Protein AF-A0A2X2W2I9-F1 (afdb_monomer)

Secondary structure (DSSP, 8-state):
-GGGGT--EEE-TTS---SHHHHHHHHHTTEEEEPPPTTS-HHHHHHHHHHHHHTT-TT--

pLDDT: mean 77.05, std 10.22, range [52.78, 89.38]

Organism: Citrobacter koseri (NCBI:txid545)

Structure (mmCIF, N/CA/C/O backbone):
data_AF-A0A2X2W2I9-F1
#
_entry.id   AF-A0A2X2W2I9-F1
#
loop_
_atom_site.group_PDB
_atom_site.id
_atom_site.type_symbol
_atom_site.label_atom_id
_atom_site.label_alt_id
_atom_site.label_comp_id
_atom_site.label_asym_id
_atom_site.label_entity_id
_atom_site.label_seq_id
_atom_site.pdbx_PDB_ins_code
_atom_site.Cartn_x
_atom_site.Cartn_y
_atom_site.Cartn_z
_atom_site.occupancy
_atom_site.B_iso_or_equiv
_atom_site.auth_seq_id
_atom_site.auth_comp_id
_atom_site.auth_asym_id
_atom_site.auth_atom_id
_atom_site.pdbx_PDB_model_num
ATOM 1 N N . MET A 1 1 ? -13.911 15.501 6.472 1.00 56.59 1 MET A N 1
ATOM 2 C CA . MET A 1 1 ? -13.563 14.593 5.344 1.00 56.59 1 MET A CA 1
ATOM 3 C C . MET A 1 1 ? -13.938 13.146 5.687 1.00 56.59 1 MET A C 1
ATOM 5 O O . MET A 1 1 ? -14.018 12.837 6.866 1.00 56.59 1 MET A O 1
ATOM 9 N N . CYS A 1 2 ? -14.204 12.252 4.719 1.00 58.84 2 CYS A N 1
ATOM 10 C CA . CYS A 1 2 ? -14.682 10.874 4.988 1.00 58.84 2 CYS A CA 1
ATOM 11 C C . CYS A 1 2 ? -13.775 10.063 5.937 1.00 58.84 2 CYS A C 1
ATOM 13 O O . CYS A 1 2 ? -14.292 9.340 6.787 1.00 58.84 2 CYS A O 1
ATOM 15 N N . ALA A 1 3 ? -12.454 10.272 5.866 1.00 60.25 3 ALA A N 1
ATOM 16 C CA . ALA A 1 3 ? -11.473 9.687 6.784 1.00 60.25 3 ALA A CA 1
ATOM 17 C C . ALA A 1 3 ? -11.710 10.071 8.261 1.00 60.25 3 ALA A C 1
ATOM 19 O O . ALA A 1 3 ? -11.564 9.242 9.153 1.00 60.25 3 ALA A O 1
ATOM 20 N N . GLU A 1 4 ? -12.157 11.300 8.537 1.00 60.59 4 GLU A N 1
ATOM 21 C CA . GLU A 1 4 ? -12.458 11.763 9.904 1.00 60.59 4 GLU A CA 1
ATOM 22 C C . GLU A 1 4 ? -13.748 11.147 10.461 1.00 60.59 4 GLU A C 1
ATOM 24 O O . GLU A 1 4 ? -13.953 11.113 11.671 1.00 60.59 4 GLU A 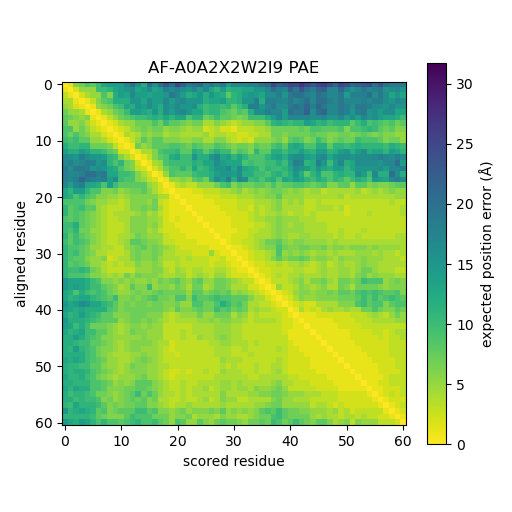O 1
ATOM 29 N N . ARG A 1 5 ? -14.626 10.647 9.583 1.00 60.72 5 ARG A N 1
ATOM 30 C CA . ARG A 1 5 ? -15.907 10.032 9.957 1.00 60.72 5 ARG A CA 1
ATOM 31 C C . ARG A 1 5 ? -15.852 8.501 10.010 1.00 60.72 5 ARG A C 1
ATOM 33 O O . ARG A 1 5 ? -16.890 7.892 10.244 1.00 60.72 5 ARG A O 1
ATOM 40 N N . LYS A 1 6 ? -14.676 7.883 9.800 1.00 61.69 6 LYS A N 1
ATOM 41 C CA . LYS A 1 6 ? -14.485 6.418 9.696 1.00 61.69 6 LYS A CA 1
ATOM 42 C C . LYS A 1 6 ? -15.445 5.748 8.701 1.00 61.69 6 LYS A C 1
ATOM 44 O O . LYS A 1 6 ? -15.846 4.602 8.893 1.00 61.69 6 LYS A O 1
ATOM 49 N N . LEU A 1 7 ? -15.862 6.476 7.669 1.00 67.56 7 LEU A N 1
ATOM 50 C CA . LEU A 1 7 ? -16.771 5.938 6.665 1.00 67.56 7 LEU A CA 1
ATOM 51 C C . LEU A 1 7 ? -15.962 5.229 5.580 1.00 67.56 7 LEU A C 1
ATOM 53 O O . LEU A 1 7 ? -14.911 5.752 5.203 1.00 67.56 7 LEU A O 1
ATOM 57 N N . PRO A 1 8 ? -16.448 4.089 5.056 1.00 73.00 8 PRO A N 1
ATOM 58 C CA . PRO A 1 8 ? -15.789 3.409 3.956 1.00 73.00 8 PRO A CA 1
ATOM 59 C C . PRO A 1 8 ? -15.653 4.366 2.771 1.00 73.00 8 PRO A C 1
ATOM 61 O O . PRO A 1 8 ? -16.638 4.968 2.336 1.00 73.00 8 PRO A O 1
ATOM 64 N N . PHE A 1 9 ? -14.436 4.535 2.257 1.00 79.12 9 PHE A N 1
ATOM 65 C CA . PHE A 1 9 ? -14.184 5.406 1.112 1.00 79.12 9 PHE A CA 1
ATOM 66 C C . PHE A 1 9 ? -13.283 4.740 0.074 1.00 79.12 9 PHE A C 1
ATOM 68 O O . PHE A 1 9 ? -12.500 3.838 0.370 1.00 79.12 9 PHE A O 1
ATOM 75 N N . VAL A 1 10 ? -13.409 5.192 -1.170 1.00 78.88 10 VAL A N 1
ATOM 76 C CA . VAL A 1 10 ? -12.577 4.736 -2.285 1.00 78.88 10 VAL A CA 1
ATOM 77 C C . VAL A 1 10 ? -11.480 5.765 -2.511 1.00 78.88 10 VAL A C 1
ATOM 79 O O . VAL A 1 10 ? -11.769 6.946 -2.719 1.00 78.88 10 VAL A O 1
ATOM 82 N N . ALA A 1 11 ? -10.224 5.328 -2.482 1.00 76.06 11 ALA A N 1
ATOM 83 C CA . ALA A 1 11 ? -9.110 6.159 -2.908 1.00 76.06 11 ALA A CA 1
ATOM 84 C C . ALA A 1 11 ? -9.101 6.205 -4.442 1.00 76.06 11 ALA A C 1
ATOM 86 O O . ALA A 1 11 ? -8.675 5.259 -5.106 1.00 76.06 11 ALA A O 1
ATOM 87 N N . GLY A 1 12 ? -9.663 7.280 -4.998 1.00 66.75 12 GLY A N 1
ATOM 88 C CA . GLY A 1 12 ? -9.716 7.505 -6.441 1.00 66.75 12 GLY A CA 1
ATOM 89 C C . GLY A 1 12 ? -8.357 7.870 -7.043 1.00 66.75 12 GLY A C 1
ATOM 90 O O . GLY A 1 12 ? -7.398 8.145 -6.331 1.00 66.75 12 GLY A O 1
ATOM 91 N N . HIS A 1 13 ? -8.314 7.963 -8.369 1.00 57.62 13 HIS A N 1
ATOM 92 C CA . HIS A 1 13 ? -7.128 8.289 -9.180 1.00 57.62 13 HIS A CA 1
ATOM 93 C C . HIS A 1 13 ? -6.438 9.614 -8.798 1.00 57.62 13 HIS A C 1
ATOM 95 O O . HIS A 1 13 ? -5.250 9.766 -9.032 1.00 57.62 13 HIS A O 1
ATOM 101 N N . ALA A 1 14 ? -7.155 10.560 -8.177 1.00 52.78 14 ALA A N 1
ATOM 102 C CA . A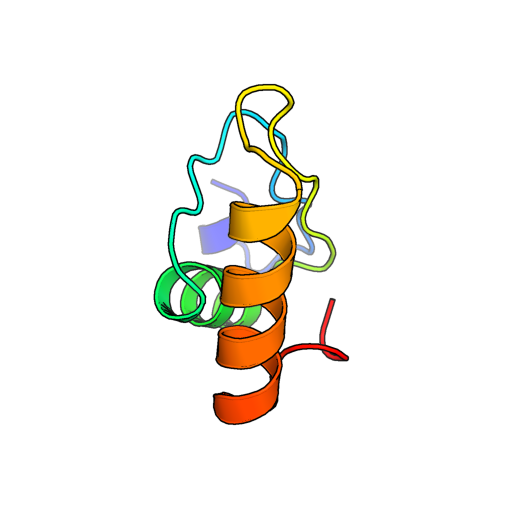LA A 1 14 ? -6.575 11.823 -7.704 1.00 52.78 14 ALA A CA 1
ATOM 103 C C . ALA A 1 14 ? -5.756 11.677 -6.403 1.00 52.78 14 ALA A C 1
ATOM 105 O O . ALA A 1 14 ? -4.980 12.566 -6.051 1.00 52.78 14 ALA A O 1
ATOM 106 N N . LEU A 1 15 ? -5.930 10.571 -5.668 1.00 59.00 15 LEU A N 1
ATOM 107 C CA . LEU A 1 15 ? -5.083 10.225 -4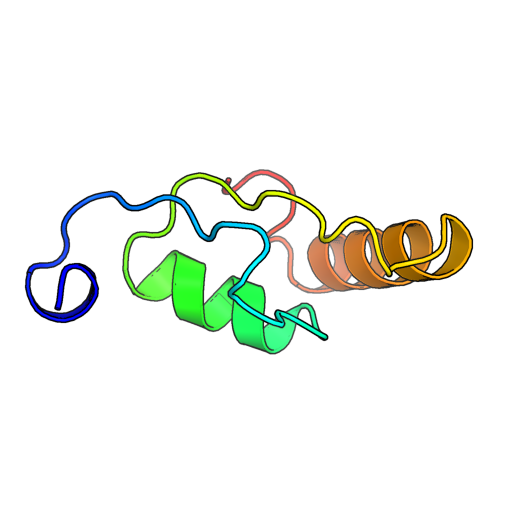.533 1.00 59.00 15 LEU A CA 1
ATOM 108 C C . LEU A 1 15 ? -3.821 9.568 -5.079 1.00 59.00 15 LEU A C 1
ATOM 110 O O . LEU A 1 15 ? -3.763 8.358 -5.286 1.00 59.00 15 LEU A O 1
ATOM 114 N N . ASN A 1 16 ? -2.814 10.408 -5.279 1.00 57.09 16 ASN A N 1
ATOM 115 C CA . ASN A 1 16 ? -1.433 10.079 -5.601 1.00 57.09 16 ASN A CA 1
ATOM 116 C C . ASN A 1 16 ? -0.783 9.187 -4.521 1.00 57.09 16 ASN A C 1
ATOM 118 O O . ASN A 1 16 ? 0.074 9.597 -3.738 1.00 57.09 16 ASN A O 1
ATOM 122 N N . CYS A 1 17 ? -1.249 7.944 -4.423 1.00 58.16 17 CYS A N 1
ATOM 123 C CA . CYS A 1 17 ? -0.753 6.944 -3.492 1.00 58.16 17 CYS A CA 1
ATOM 124 C C . CYS A 1 17 ? 0.476 6.295 -4.110 1.00 58.16 17 CYS A C 1
ATOM 126 O O . CYS A 1 17 ? 0.368 5.279 -4.785 1.00 58.16 17 CYS A O 1
ATOM 128 N N . TYR A 1 18 ? 1.639 6.902 -3.889 1.00 63.78 18 TYR A N 1
ATOM 129 C CA . TYR A 1 18 ? 2.891 6.474 -4.512 1.00 63.78 18 TYR A CA 1
ATOM 130 C C . TYR A 1 18 ? 3.685 5.423 -3.718 1.00 63.78 18 TYR A C 1
ATOM 132 O O . TYR A 1 18 ? 4.836 5.145 -4.045 1.00 63.78 18 TYR A O 1
ATOM 140 N N . ASN A 1 19 ? 3.130 4.860 -2.646 1.00 71.75 19 ASN A N 1
ATOM 141 C CA . ASN A 1 19 ? 3.792 3.790 -1.904 1.00 71.75 19 ASN A CA 1
ATOM 142 C C . ASN A 1 19 ? 2.791 2.970 -1.079 1.00 71.75 19 ASN A C 1
ATOM 144 O O . ASN A 1 19 ? 1.704 3.438 -0.720 1.00 71.75 19 ASN A O 1
ATOM 148 N N . ALA A 1 20 ? 3.182 1.741 -0.745 1.00 78.25 20 ALA A N 1
ATOM 149 C CA . ALA A 1 20 ? 2.347 0.825 0.027 1.00 78.25 20 ALA A CA 1
ATOM 150 C C . ALA A 1 20 ? 2.134 1.295 1.483 1.00 78.25 20 ALA A C 1
ATOM 152 O O . ALA A 1 20 ? 1.145 0.940 2.124 1.00 78.25 20 ALA A O 1
ATOM 153 N N . VAL A 1 21 ? 3.010 2.163 2.004 1.00 82.44 21 VAL A N 1
ATOM 154 C CA . VAL A 1 21 ? 2.873 2.762 3.342 1.00 82.44 21 VAL A CA 1
ATOM 155 C C . VAL A 1 21 ? 1.673 3.714 3.411 1.00 82.44 21 VAL A C 1
ATOM 157 O O . VAL A 1 21 ? 0.921 3.675 4.388 1.00 82.44 21 VAL A O 1
ATOM 160 N N . THR A 1 22 ? 1.449 4.520 2.373 1.00 82.81 22 THR A N 1
ATOM 161 C CA . THR A 1 22 ? 0.285 5.403 2.248 1.00 82.81 22 THR A CA 1
ATOM 162 C C . THR A 1 22 ? -0.992 4.586 2.106 1.00 82.81 22 THR A C 1
ATOM 164 O O . THR A 1 22 ? -1.966 4.877 2.796 1.00 82.81 22 THR A O 1
ATOM 167 N N . LEU A 1 23 ? -0.985 3.508 1.310 1.00 81.12 23 LEU A N 1
ATOM 168 C CA . LEU A 1 23 ? -2.133 2.595 1.222 1.00 81.12 23 LEU A CA 1
ATOM 169 C C . LEU A 1 23 ? -2.468 1.966 2.577 1.00 81.12 23 LEU A C 1
ATOM 171 O O . LEU A 1 23 ? -3.630 1.945 2.972 1.00 81.12 23 LEU A O 1
ATOM 175 N N . ARG A 1 24 ? -1.457 1.552 3.349 1.00 83.50 24 ARG A N 1
ATOM 176 C CA . ARG A 1 24 ? -1.646 1.061 4.723 1.00 83.50 24 ARG A CA 1
ATOM 177 C C . ARG A 1 24 ? -2.276 2.109 5.641 1.00 83.50 24 ARG A C 1
ATOM 179 O O . ARG A 1 24 ? -3.077 1.765 6.508 1.00 83.50 24 ARG A O 1
ATOM 186 N N . LEU A 1 25 ? -1.901 3.379 5.495 1.00 83.19 25 LEU A N 1
ATOM 187 C CA . LEU A 1 25 ? -2.488 4.464 6.280 1.00 83.19 25 LEU A CA 1
ATOM 188 C C . LEU A 1 25 ? -3.952 4.705 5.888 1.00 83.19 25 LEU A C 1
ATOM 190 O O . LEU A 1 25 ? -4.795 4.850 6.768 1.00 83.19 25 LEU A O 1
ATOM 194 N N . LEU A 1 26 ? -4.261 4.695 4.591 1.00 81.56 26 LEU A N 1
ATOM 195 C CA . LEU A 1 26 ? -5.623 4.860 4.082 1.00 81.56 26 LEU A CA 1
ATOM 196 C C . LEU A 1 26 ? -6.528 3.693 4.487 1.00 81.56 26 LEU A C 1
ATOM 198 O O . LEU A 1 26 ? -7.655 3.923 4.919 1.00 81.56 26 LEU A O 1
ATOM 202 N N . LEU A 1 27 ? -6.020 2.459 4.451 1.00 81.44 27 LEU A N 1
ATOM 203 C CA . LEU A 1 27 ? -6.696 1.278 4.996 1.00 81.44 27 LEU A CA 1
ATOM 204 C C . LEU A 1 27 ? -7.093 1.478 6.459 1.00 81.44 27 LEU A C 1
ATOM 206 O O . LEU A 1 27 ? -8.253 1.298 6.821 1.00 81.44 27 LEU A O 1
ATOM 210 N N . LYS A 1 28 ? -6.157 1.947 7.295 1.00 82.12 28 LYS A N 1
ATOM 211 C CA . LYS A 1 28 ? -6.441 2.269 8.705 1.00 82.12 28 LYS A CA 1
ATOM 212 C C . LYS A 1 28 ? -7.496 3.367 8.874 1.00 82.12 28 LYS A C 1
ATOM 214 O O . LYS A 1 28 ? -8.134 3.428 9.921 1.00 82.12 28 LYS A O 1
ATOM 219 N N . GLN A 1 29 ? -7.671 4.230 7.876 1.00 80.50 29 GLN A N 1
ATOM 220 C CA . GLN A 1 29 ? -8.670 5.300 7.877 1.00 80.50 29 GLN A CA 1
ATOM 221 C C . GLN A 1 29 ? -10.036 4.862 7.318 1.00 80.50 29 GLN A C 1
ATOM 223 O O . GLN A 1 29 ? -10.976 5.655 7.361 1.00 80.50 29 GLN A O 1
ATOM 228 N N . GLY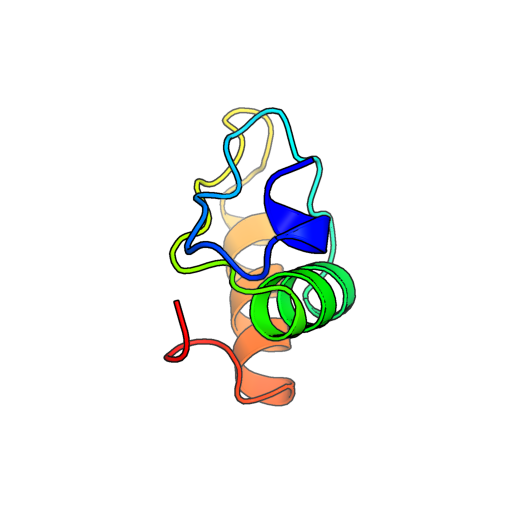 A 1 30 ? -10.175 3.622 6.833 1.00 81.62 30 GLY A N 1
ATOM 229 C CA . GLY A 1 30 ? -11.423 3.097 6.269 1.00 81.62 30 GLY A CA 1
ATOM 230 C C . GLY A 1 30 ? -11.466 3.068 4.740 1.00 81.62 30 GLY A C 1
ATOM 231 O O . GLY A 1 30 ? -12.549 3.032 4.160 1.00 81.62 30 GLY A O 1
ATOM 232 N N . MET A 1 31 ? -10.321 3.095 4.056 1.00 85.69 31 MET A N 1
ATOM 233 C CA . MET A 1 31 ? -10.289 2.838 2.617 1.00 85.69 31 MET A CA 1
ATOM 234 C C . MET A 1 31 ? -10.717 1.395 2.334 1.00 85.69 31 MET A C 1
ATOM 236 O O . MET A 1 31 ? -10.185 0.470 2.937 1.00 85.69 31 MET A O 1
ATOM 240 N N . VAL A 1 32 ? -11.644 1.211 1.396 1.00 83.31 32 VAL A N 1
ATOM 241 C CA . VAL A 1 32 ? -12.149 -0.118 0.995 1.00 83.31 32 VAL A CA 1
ATOM 242 C C . VAL A 1 32 ? -11.755 -0.514 -0.420 1.00 83.31 32 VAL A C 1
ATOM 244 O O . VAL A 1 32 ? -12.018 -1.635 -0.829 1.00 83.31 32 VAL A O 1
ATOM 247 N N . ARG A 1 33 ? -11.202 0.426 -1.193 1.00 83.56 33 ARG A N 1
ATOM 248 C CA . ARG A 1 33 ? -10.752 0.196 -2.564 1.00 83.56 33 ARG A CA 1
ATOM 249 C C . ARG A 1 33 ? -9.757 1.267 -2.976 1.00 83.56 33 ARG A C 1
ATOM 251 O O . ARG A 1 33 ? -9.967 2.450 -2.693 1.00 83.56 33 ARG A O 1
ATOM 258 N N . TRP A 1 34 ? -8.733 0.857 -3.711 1.00 82.75 34 TRP A N 1
ATOM 259 C CA . TRP A 1 34 ? -7.807 1.753 -4.395 1.00 82.75 34 TRP A CA 1
ATOM 260 C C . TRP A 1 34 ? -7.970 1.628 -5.913 1.00 82.75 34 TRP A C 1
ATOM 262 O O . TRP A 1 34 ? -8.005 0.523 -6.456 1.00 82.75 34 TRP A O 1
ATOM 272 N N . CYS A 1 35 ? -8.091 2.765 -6.597 1.00 80.50 35 CYS A N 1
ATOM 273 C CA . CYS A 1 35 ? -8.103 2.834 -8.054 1.00 80.50 35 CYS A CA 1
ATOM 274 C C . CYS A 1 35 ? -6.742 3.325 -8.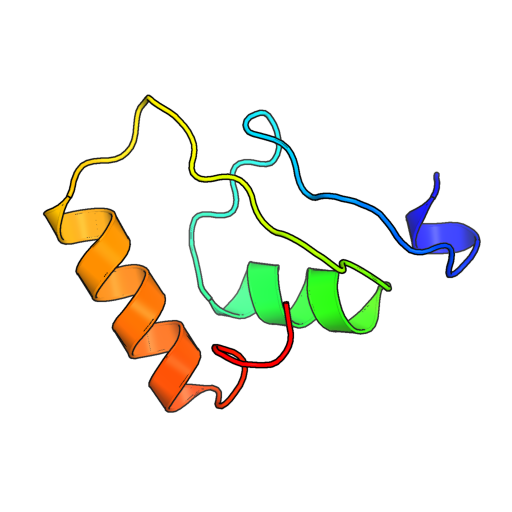551 1.00 80.50 35 CYS A C 1
ATOM 276 O O . CYS A 1 35 ? -6.325 4.433 -8.214 1.00 80.50 35 CYS A O 1
ATOM 278 N N . MET A 1 36 ? -6.078 2.515 -9.378 1.00 77.06 36 MET A N 1
ATOM 279 C CA . MET A 1 36 ? -4.783 2.857 -9.964 1.00 77.06 36 MET A CA 1
ATOM 280 C C . MET A 1 36 ? -4.882 4.138 -10.822 1.00 77.06 36 MET A C 1
ATOM 282 O O . MET A 1 36 ? -5.755 4.207 -11.693 1.00 77.06 36 MET A O 1
ATOM 286 N N . PRO A 1 37 ? -4.001 5.132 -10.606 1.00 74.88 37 PRO A N 1
ATOM 287 C CA . PRO A 1 37 ? -3.879 6.299 -11.477 1.00 74.88 37 PRO A CA 1
ATOM 288 C C . PRO A 1 37 ? -3.429 5.922 -12.896 1.00 74.88 37 PRO A C 1
ATOM 290 O O . PRO A 1 37 ? -2.593 5.034 -13.079 1.00 74.88 37 PRO A O 1
ATOM 293 N N . VAL A 1 38 ? -3.982 6.599 -13.905 1.00 75.00 38 VAL A N 1
ATOM 294 C CA . VAL A 1 38 ? -3.747 6.299 -15.334 1.00 75.00 38 VAL A CA 1
ATOM 295 C C . VAL A 1 38 ? -2.344 6.695 -15.800 1.00 75.00 38 VAL A C 1
ATOM 297 O O . VAL A 1 38 ? -1.870 6.218 -16.826 1.00 75.00 38 VAL A O 1
ATOM 300 N N . GLU A 1 39 ? -1.673 7.546 -15.029 1.00 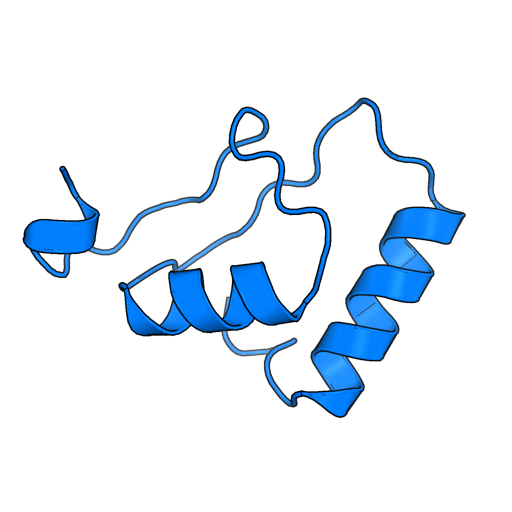76.12 39 GLU A N 1
ATOM 301 C CA . GLU A 1 39 ? -0.303 8.005 -15.239 1.00 76.12 39 GLU A CA 1
ATOM 302 C C . GLU A 1 39 ? 0.776 7.010 -14.773 1.00 76.12 39 GLU A C 1
ATOM 304 O O . GLU A 1 39 ? 1.961 7.241 -15.018 1.00 76.12 39 GLU A O 1
ATOM 309 N N . LEU A 1 40 ? 0.409 5.911 -14.100 1.00 77.19 40 LEU A N 1
ATOM 310 C CA . LEU A 1 40 ? 1.370 4.939 -13.570 1.00 77.19 40 LEU A CA 1
ATOM 311 C C . LEU A 1 40 ? 1.618 3.784 -14.546 1.00 77.19 40 LEU A C 1
ATOM 313 O O . LEU A 1 40 ? 0.702 3.247 -15.167 1.00 77.19 40 LEU A O 1
ATOM 317 N N . SER A 1 41 ? 2.881 3.368 -14.660 1.00 83.69 41 SER A N 1
ATOM 318 C CA . SER A 1 41 ? 3.271 2.247 -15.517 1.00 83.69 41 SER A CA 1
ATOM 319 C C . SER A 1 41 ? 2.914 0.890 -14.898 1.00 83.69 41 SER A C 1
ATOM 321 O O . SER A 1 41 ? 2.733 0.748 -13.685 1.00 83.69 41 SER A O 1
ATOM 323 N N . ARG A 1 42 ? 2.865 -0.150 -15.740 1.00 82.50 42 ARG A N 1
ATOM 324 C CA . ARG A 1 42 ? 2.684 -1.544 -15.302 1.00 82.50 42 ARG A CA 1
ATOM 325 C C . ARG A 1 42 ? 3.746 -1.964 -14.284 1.00 82.50 42 ARG A C 1
ATOM 327 O O . ARG A 1 42 ? 3.402 -2.572 -13.276 1.00 82.50 42 ARG A O 1
ATOM 334 N N . ASP A 1 43 ? 5.013 -1.649 -14.539 1.00 86.25 43 ASP A N 1
ATOM 335 C CA . ASP A 1 43 ? 6.124 -2.042 -13.662 1.00 86.25 43 ASP A CA 1
ATOM 336 C C . ASP A 1 43 ? 6.007 -1.393 -12.285 1.00 86.25 43 ASP A C 1
ATOM 338 O O . ASP A 1 43 ? 6.272 -2.018 -11.257 1.00 86.25 43 ASP A O 1
ATOM 342 N N . TRP A 1 44 ? 5.529 -0.148 -12.262 1.00 84.75 44 TRP A N 1
ATOM 343 C CA . TRP A 1 44 ? 5.255 0.560 -11.028 1.00 84.75 44 TRP A CA 1
ATOM 344 C C . TRP A 1 44 ? 4.143 -0.124 -10.224 1.00 84.75 44 TRP A C 1
ATOM 346 O O . TRP A 1 44 ? 4.307 -0.349 -9.025 1.00 84.75 44 TRP A O 1
ATOM 356 N N . LEU A 1 45 ? 3.049 -0.532 -10.883 1.00 84.94 45 LEU A N 1
ATOM 357 C CA . LEU A 1 45 ? 1.977 -1.297 -10.238 1.00 84.94 45 LEU A CA 1
ATOM 358 C C . LEU A 1 45 ? 2.504 -2.603 -9.636 1.00 84.94 45 LEU A C 1
ATOM 360 O O . LEU A 1 45 ? 2.172 -2.923 -8.499 1.00 84.94 45 LEU A O 1
ATOM 364 N N . VAL A 1 46 ? 3.321 -3.352 -10.377 1.00 87.12 46 VAL A N 1
ATOM 365 C CA . VAL A 1 46 ? 3.890 -4.618 -9.890 1.00 87.12 46 VAL A CA 1
ATOM 366 C C . VAL A 1 46 ? 4.748 -4.381 -8.647 1.00 87.12 46 VAL A C 1
ATOM 368 O O . VAL A 1 46 ? 4.584 -5.084 -7.653 1.00 87.12 46 VAL A O 1
ATOM 371 N N . ASN A 1 47 ? 5.603 -3.356 -8.662 1.00 87.50 47 ASN A N 1
ATOM 372 C CA . ASN A 1 47 ? 6.422 -2.999 -7.505 1.00 87.50 47 ASN A CA 1
ATOM 373 C C . ASN A 1 47 ? 5.558 -2.601 -6.293 1.00 87.50 47 ASN A C 1
ATOM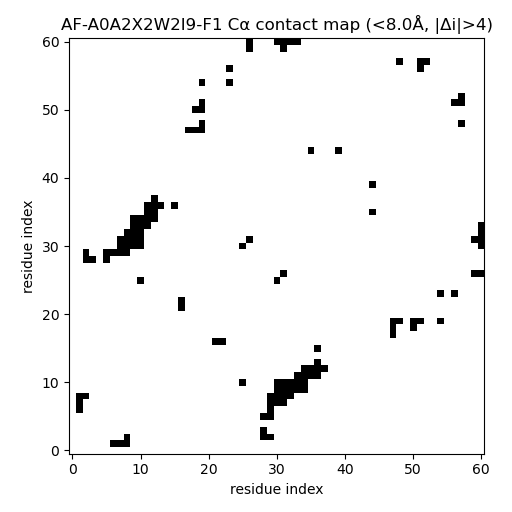 375 O O . ASN A 1 47 ? 5.778 -3.085 -5.185 1.00 87.50 47 ASN A O 1
ATOM 379 N N . LEU A 1 48 ? 4.524 -1.782 -6.501 1.00 86.25 48 LEU A N 1
ATOM 380 C CA . LEU A 1 48 ? 3.599 -1.405 -5.434 1.00 86.25 48 LEU A CA 1
ATOM 381 C C . LEU A 1 48 ? 2.867 -2.623 -4.852 1.00 86.25 48 LEU A C 1
ATOM 383 O O . LEU A 1 48 ? 2.734 -2.725 -3.634 1.00 86.25 48 LEU A O 1
ATOM 387 N N . LEU A 1 49 ? 2.389 -3.540 -5.697 1.00 85.94 49 LEU A N 1
ATOM 388 C CA . LEU A 1 49 ? 1.701 -4.751 -5.248 1.00 85.94 49 LEU A CA 1
ATOM 389 C C . LEU A 1 49 ? 2.631 -5.663 -4.443 1.00 85.94 49 LEU A C 1
ATOM 391 O O . LEU A 1 49 ? 2.206 -6.169 -3.409 1.00 85.94 49 LEU A O 1
ATOM 395 N N . ASN A 1 50 ? 3.896 -5.798 -4.849 1.00 89.12 50 ASN A N 1
ATOM 396 C CA . ASN A 1 50 ? 4.898 -6.541 -4.082 1.00 89.12 50 ASN A CA 1
ATOM 397 C C . ASN A 1 50 ? 5.116 -5.914 -2.696 1.00 89.12 50 ASN A C 1
ATOM 399 O O . ASN A 1 50 ? 5.093 -6.614 -1.690 1.00 89.12 50 ASN A O 1
ATOM 403 N N . GLN A 1 51 ? 5.223 -4.585 -2.614 1.00 87.00 51 GLN A N 1
ATOM 404 C CA . GLN A 1 51 ? 5.307 -3.890 -1.324 1.00 87.00 51 GLN A CA 1
ATOM 405 C C . GLN A 1 51 ? 4.026 -4.061 -0.487 1.00 87.00 51 GLN A C 1
ATOM 407 O O . GLN A 1 51 ? 4.077 -4.129 0.740 1.00 87.00 51 GLN A O 1
ATOM 412 N N . CYS A 1 52 ? 2.854 -4.131 -1.127 1.00 87.88 52 CYS A N 1
ATOM 413 C CA . CYS A 1 52 ? 1.596 -4.420 -0.437 1.00 87.88 52 CYS A CA 1
ATOM 414 C C . CYS A 1 52 ? 1.560 -5.849 0.122 1.00 87.88 52 CYS A C 1
ATOM 416 O O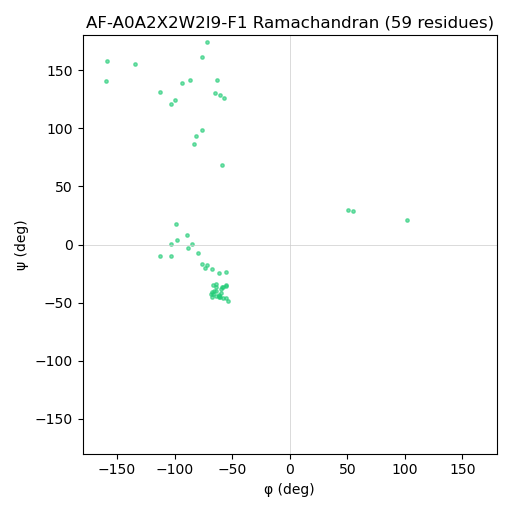 . CYS A 1 52 ? 0.986 -6.055 1.193 1.00 87.88 52 CYS A O 1
ATOM 418 N N . ASP A 1 53 ? 2.169 -6.813 -0.570 1.00 88.75 53 ASP A N 1
ATOM 419 C CA . ASP A 1 53 ? 2.341 -8.185 -0.083 1.00 88.75 53 ASP A CA 1
ATOM 420 C C . ASP A 1 53 ? 3.307 -8.246 1.102 1.00 88.75 53 ASP A C 1
ATOM 422 O O . ASP A 1 53 ? 2.969 -8.830 2.131 1.00 88.75 53 ASP A O 1
ATOM 426 N N . GLU A 1 54 ? 4.450 -7.560 1.022 1.00 89.38 54 GLU A N 1
ATOM 427 C CA . GLU A 1 54 ? 5.405 -7.441 2.136 1.00 89.38 54 GLU A CA 1
ATOM 428 C C . GLU A 1 54 ? 4.761 -6.824 3.385 1.00 89.38 54 GLU A C 1
ATOM 430 O O . GLU A 1 54 ? 5.025 -7.235 4.515 1.00 89.38 54 GLU A O 1
ATOM 435 N N . LEU A 1 55 ? 3.864 -5.856 3.190 1.00 86.12 55 LEU A N 1
ATOM 436 C CA . LEU A 1 55 ? 3.102 -5.226 4.266 1.00 86.12 55 LEU A CA 1
ATOM 437 C C . LEU A 1 55 ? 1.834 -6.002 4.657 1.00 86.12 55 LEU A C 1
ATOM 439 O O . LEU A 1 55 ? 1.121 -5.560 5.559 1.00 86.12 55 LEU A O 1
ATOM 443 N N . SER A 1 56 ? 1.548 -7.138 4.009 1.00 87.44 56 SER A N 1
ATOM 444 C CA . SER A 1 56 ? 0.355 -7.975 4.221 1.00 87.44 56 SER A CA 1
ATOM 445 C C . SER A 1 56 ? -0.978 -7.225 4.071 1.00 87.44 56 SER A C 1
ATOM 447 O O . SER A 1 56 ? -1.979 -7.580 4.696 1.00 87.44 56 SER A O 1
ATOM 449 N N . ILE A 1 57 ? -1.010 -6.179 3.241 1.00 85.00 57 ILE A N 1
ATOM 450 C CA . ILE A 1 57 ? -2.193 -5.335 3.011 1.00 85.00 57 ILE A CA 1
ATOM 451 C C . ILE A 1 57 ? -2.908 -5.614 1.685 1.00 85.00 57 ILE A C 1
ATOM 453 O O . ILE A 1 57 ? -4.003 -5.098 1.486 1.0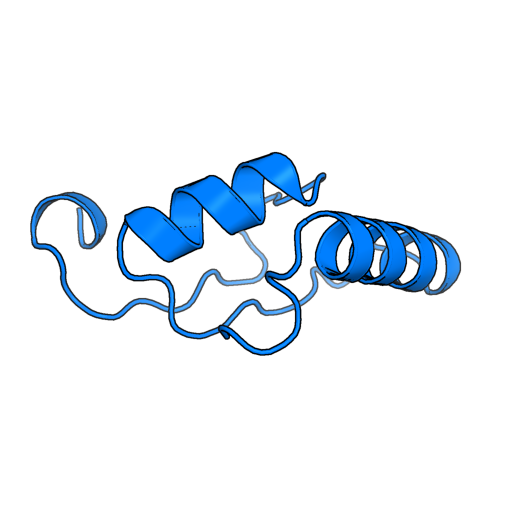0 85.00 57 ILE A O 1
ATOM 457 N N . ARG A 1 58 ? -2.328 -6.420 0.784 1.00 81.56 58 ARG A N 1
ATOM 458 C CA . ARG A 1 58 ? -2.854 -6.640 -0.579 1.00 81.56 58 ARG A CA 1
ATOM 459 C C . ARG A 1 58 ? -4.305 -7.126 -0.626 1.00 81.56 58 ARG A C 1
ATOM 461 O O . ARG A 1 58 ? -5.035 -6.729 -1.520 1.00 81.56 58 ARG A O 1
ATOM 468 N N . ASN A 1 59 ? -4.717 -7.959 0.327 1.00 82.06 59 ASN A N 1
ATOM 469 C CA . ASN A 1 59 ? -6.068 -8.534 0.378 1.00 82.06 59 ASN A CA 1
ATOM 470 C C . ASN A 1 59 ? -7.005 -7.787 1.344 1.00 82.06 59 ASN A C 1
ATOM 472 O O . ASN A 1 59 ? -7.994 -8.354 1.801 1.00 82.06 59 ASN A O 1
ATOM 476 N N . GLN A 1 60 ? -6.663 -6.552 1.724 1.00 78.69 60 GLN A N 1
ATOM 477 C CA . GLN A 1 60 ? -7.447 -5.750 2.671 1.00 78.69 60 GLN A CA 1
ATOM 478 C C . GLN A 1 60 ? -8.293 -4.656 1.988 1.00 78.69 60 GLN A C 1
ATOM 480 O O . GLN A 1 60 ? -8.977 -3.914 2.691 1.00 78.69 60 GLN A O 1
ATOM 485 N N . PHE A 1 61 ? -8.246 -4.545 0.653 1.00 73.56 61 PHE A N 1
ATOM 486 C CA . PHE A 1 61 ? -8.991 -3.585 -0.178 1.00 73.56 61 PHE A CA 1
ATOM 487 C C . PHE A 1 61 ? -9.246 -4.120 -1.593 1.00 73.56 61 PHE A C 1
ATOM 489 O O . PHE A 1 61 ? -8.690 -5.190 -1.923 1.00 73.56 61 PHE A O 1
#

Nearest PDB structures (foldseek):
  1b5t-assembly1_C  TM=6.355E-01  e=1.944E+00  Escherichia coli
  6bzx-assembly1_B  TM=5.425E-01  e=3.135E+00  synthetic construct

Radius of gyration: 11.27 Å; Cα contacts (8 Å, |Δi|>4): 65; chains: 1; bounding box: 23×23×26 Å

Mean predicted aligned error: 6.74 Å

Sequence (61 aa):
MCAERKLPFVAGHALNCYNAVTLRLLLKQGMVRWCMPVELSRDWLVNLLNQCDELSIRNQF

Foldseek 3Di:
DQLVVLHEDEAELVPPPQALVVVVVVLVSRHQYYDHHPPDDPVSVVVRLVRCVVVVNNPSD

Solvent-accessible surface area (backbone atoms only — not comparable to full-atom values): 3579 Å² total; per-residue (Å²): 108,58,59,82,67,61,38,79,39,68,43,44,52,88,58,81,68,88,43,42,66,54,50,54,52,41,45,76,33,29,33,56,35,78,44,82,42,89,88,60,52,71,69,56,51,53,54,40,50,51,46,17,51,76,66,70,48,59,87,66,74